Protein AF-A0A2V8GXS3-F1 (afdb_monomer)

Sequence (106 aa):
MNDPSTSSGSPRAESSGDRLVTAGRVDDDAQYEAGLRPRSDNLEVSIQAARDRKEALDHVLIYGPPGLGKTTLAYVIGNELGVPVRATAGPVIEKAGDLVALLTNL

Radius of gyration: 29.28 Å; Cα contacts (8 Å, |Δi|>4): 24; chains: 1; bounding box: 33×68×85 Å

Structure (mmCIF, N/CA/C/O backbone):
data_AF-A0A2V8GXS3-F1
#
_entry.id   AF-A0A2V8GXS3-F1
#
loop_
_atom_site.group_PDB
_atom_site.id
_atom_site.type_symbol
_atom_site.label_atom_id
_atom_site.label_alt_id
_atom_site.label_comp_id
_atom_site.label_asym_id
_atom_site.label_entity_id
_atom_site.label_seq_id
_atom_site.pdbx_PDB_ins_code
_atom_site.Cartn_x
_atom_site.Cartn_y
_atom_site.Cartn_z
_atom_site.occupancy
_atom_site.B_iso_or_equiv
_atom_site.auth_seq_id
_atom_site.auth_comp_id
_atom_site.auth_asym_id
_atom_site.auth_atom_id
_atom_site.pdbx_PDB_model_num
ATOM 1 N N . MET A 1 1 ? 7.383 -56.935 -73.201 1.00 47.50 1 MET A N 1
ATOM 2 C CA . MET A 1 1 ? 8.654 -56.233 -72.947 1.00 47.50 1 MET A CA 1
ATOM 3 C C . MET A 1 1 ? 8.492 -55.395 -71.693 1.00 47.50 1 MET A C 1
ATOM 5 O O . MET A 1 1 ? 7.631 -54.531 -71.660 1.00 47.50 1 MET A O 1
ATOM 9 N N . ASN A 1 2 ? 9.271 -55.770 -70.686 1.00 36.69 2 ASN A N 1
ATOM 10 C CA . ASN A 1 2 ? 9.613 -55.103 -69.435 1.00 36.69 2 ASN A CA 1
ATOM 11 C C . ASN A 1 2 ? 9.586 -53.563 -69.404 1.00 36.69 2 ASN A C 1
ATOM 13 O O . ASN A 1 2 ? 10.205 -52.925 -70.248 1.00 36.69 2 ASN A O 1
ATOM 17 N N . ASP A 1 3 ? 8.943 -53.068 -68.341 1.00 39.97 3 ASP A N 1
ATOM 18 C CA . ASP A 1 3 ? 9.500 -52.263 -67.237 1.00 39.97 3 ASP A CA 1
ATOM 19 C C . ASP A 1 3 ? 10.041 -50.825 -67.435 1.00 39.97 3 ASP A C 1
ATOM 21 O O . ASP A 1 3 ? 10.425 -50.414 -68.528 1.00 39.97 3 ASP A O 1
ATOM 25 N N . PRO A 1 4 ? 10.013 -50.037 -66.334 1.00 55.16 4 PRO A N 1
ATOM 26 C CA . PRO A 1 4 ? 9.819 -48.598 -66.288 1.00 55.16 4 PRO A CA 1
ATOM 27 C C . PRO A 1 4 ? 11.111 -47.846 -65.948 1.00 55.16 4 PRO A C 1
ATOM 29 O O . PRO A 1 4 ? 12.017 -48.379 -65.313 1.00 55.16 4 PRO A O 1
ATOM 32 N N . SER A 1 5 ? 11.157 -46.551 -66.256 1.00 41.84 5 SER A N 1
ATOM 33 C CA . SER A 1 5 ? 12.097 -45.639 -65.597 1.00 41.84 5 SER A CA 1
ATOM 34 C C . SER A 1 5 ? 11.650 -44.190 -65.742 1.00 41.84 5 SER A C 1
ATOM 36 O O . SER A 1 5 ? 11.985 -43.487 -66.695 1.00 41.84 5 SER A O 1
ATOM 38 N N . THR A 1 6 ? 10.911 -43.745 -64.733 1.00 52.28 6 THR A N 1
ATOM 39 C CA . THR A 1 6 ? 10.957 -42.374 -64.236 1.00 52.28 6 THR A CA 1
ATOM 40 C C . THR A 1 6 ? 12.409 -42.013 -63.903 1.00 52.28 6 THR A C 1
ATOM 42 O O . THR A 1 6 ? 12.968 -42.543 -62.951 1.00 52.28 6 THR 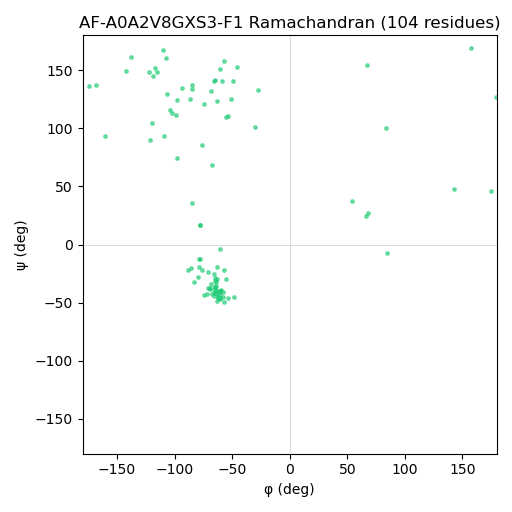A O 1
ATOM 45 N N . SER A 1 7 ? 13.015 -41.115 -64.677 1.00 42.28 7 SER A N 1
ATOM 46 C CA . SER A 1 7 ? 14.191 -40.295 -64.328 1.00 42.28 7 SER A CA 1
ATOM 47 C C . SER A 1 7 ? 14.403 -39.331 -65.503 1.00 42.28 7 SER A C 1
ATOM 49 O O . SER A 1 7 ? 14.293 -39.758 -66.642 1.00 42.28 7 SER A O 1
ATOM 51 N N . SER A 1 8 ? 14.682 -38.044 -65.366 1.00 42.12 8 SER A N 1
ATOM 52 C CA . SER A 1 8 ? 15.485 -37.379 -64.349 1.00 42.12 8 SER A CA 1
ATOM 53 C C . SER A 1 8 ? 15.269 -35.872 -64.467 1.00 42.12 8 SER A C 1
ATOM 55 O O . SER A 1 8 ? 15.306 -35.333 -65.573 1.00 42.12 8 SER A O 1
ATOM 57 N N . GLY A 1 9 ? 15.123 -35.188 -63.338 1.00 39.03 9 GLY A N 1
ATOM 58 C CA . GLY A 1 9 ? 15.093 -33.732 -63.326 1.00 39.03 9 GLY A CA 1
ATOM 59 C C . GLY A 1 9 ? 14.793 -33.134 -61.962 1.00 39.03 9 GLY A C 1
ATOM 60 O O . GLY A 1 9 ? 13.961 -32.244 -61.863 1.00 39.03 9 GLY A O 1
ATOM 61 N N . SER A 1 10 ? 15.444 -33.616 -60.901 1.00 46.69 10 SER A N 1
ATOM 62 C CA . SER A 1 10 ? 15.613 -32.800 -59.694 1.00 46.69 10 SER A CA 1
ATOM 63 C C . SER A 1 10 ? 16.368 -31.518 -60.064 1.00 46.69 10 SER A C 1
ATOM 65 O O . SER A 1 10 ? 17.354 -31.597 -60.803 1.00 46.69 10 SER A O 1
ATOM 67 N N . PRO A 1 11 ? 15.992 -30.366 -59.495 1.00 44.72 11 PRO A N 1
ATOM 68 C CA . PRO A 1 11 ? 16.893 -29.846 -58.474 1.00 44.72 11 PRO A CA 1
ATOM 69 C C . PRO A 1 11 ? 16.185 -29.186 -57.281 1.00 44.72 11 PRO A C 1
ATOM 71 O O . PRO A 1 11 ? 15.181 -28.499 -57.417 1.00 44.72 11 PRO A O 1
ATOM 74 N N . ARG A 1 12 ? 16.875 -29.322 -56.143 1.00 45.22 12 ARG A N 1
ATOM 75 C CA . ARG A 1 12 ? 16.907 -28.435 -54.971 1.00 45.22 12 ARG A CA 1
ATOM 76 C C . ARG A 1 12 ? 15.811 -28.575 -53.916 1.00 45.22 12 ARG A C 1
ATOM 78 O O . ARG A 1 12 ? 14.741 -27.989 -53.974 1.00 45.22 12 ARG A O 1
ATOM 85 N N . ALA A 1 13 ? 16.221 -29.268 -52.855 1.00 49.91 13 ALA A N 1
ATOM 86 C CA . ALA A 1 13 ? 15.873 -28.915 -51.493 1.00 49.91 13 ALA A CA 1
ATOM 87 C C . ALA A 1 13 ? 16.179 -27.430 -51.230 1.00 49.91 13 ALA A C 1
ATOM 89 O O . ALA A 1 13 ? 17.320 -26.995 -51.393 1.00 49.91 13 ALA A O 1
ATOM 90 N N . GLU A 1 14 ? 15.173 -26.690 -50.778 1.00 45.75 14 GLU A N 1
ATOM 91 C CA . GLU A 1 14 ? 15.352 -25.443 -50.043 1.00 45.75 14 GLU A CA 1
ATOM 92 C C . GLU A 1 14 ? 14.715 -25.622 -48.663 1.00 45.75 14 GLU A C 1
ATOM 94 O O . GLU A 1 14 ? 13.498 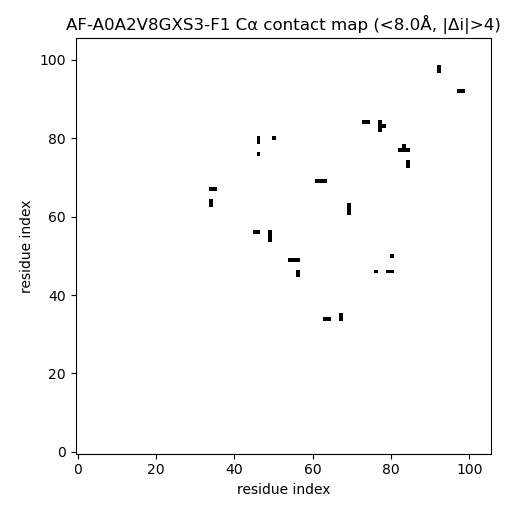-25.649 -48.495 1.00 45.75 14 GLU A O 1
ATOM 99 N N . SER A 1 15 ? 15.577 -25.803 -47.665 1.00 50.53 15 SER A N 1
ATOM 100 C CA . SER A 1 15 ? 15.262 -25.541 -46.270 1.00 50.53 15 SER A CA 1
ATOM 101 C C . SER A 1 15 ? 15.246 -24.029 -46.059 1.00 50.53 15 SER A C 1
ATOM 103 O O . SER A 1 15 ? 16.281 -23.390 -46.256 1.00 50.53 15 SER A O 1
ATOM 105 N N . SER A 1 16 ? 14.126 -23.460 -45.622 1.00 45.75 16 SER A N 1
ATOM 106 C CA . SER A 1 16 ? 14.090 -22.274 -44.752 1.00 45.75 16 SER A CA 1
ATOM 107 C C . SER A 1 16 ? 12.652 -21.877 -44.471 1.00 45.75 16 SER A C 1
ATOM 109 O O . SER A 1 16 ? 11.858 -21.673 -45.382 1.00 45.75 16 SER A O 1
ATOM 111 N N . GLY A 1 17 ? 12.338 -21.751 -43.189 1.00 43.69 17 GLY A N 1
ATOM 112 C CA . GLY A 1 17 ? 11.031 -21.315 -42.718 1.00 43.69 17 GLY A CA 1
ATOM 113 C C . GLY A 1 17 ? 10.613 -22.057 -41.464 1.00 43.69 17 GLY A C 1
ATOM 114 O O . GLY A 1 17 ? 9.515 -22.599 -41.407 1.00 43.69 17 GLY A O 1
ATOM 115 N N 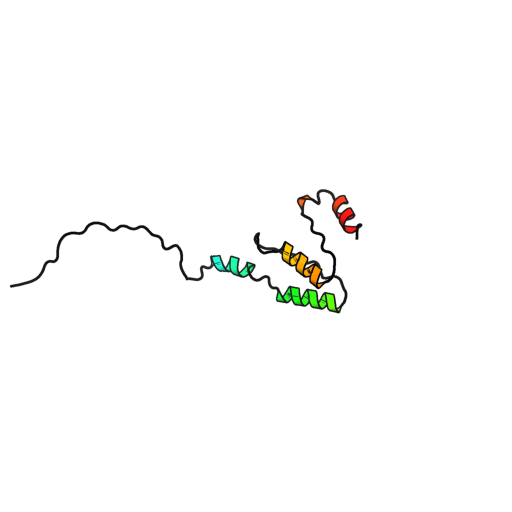. ASP A 1 18 ? 11.538 -22.120 -40.512 1.00 47.25 18 ASP A N 1
ATOM 116 C CA . ASP A 1 18 ? 11.331 -22.410 -39.101 1.00 47.25 18 ASP A CA 1
ATOM 117 C C . ASP A 1 18 ? 9.948 -21.927 -38.627 1.00 47.25 18 ASP A C 1
ATOM 119 O O . ASP A 1 18 ? 9.706 -20.733 -38.432 1.00 47.25 18 ASP A O 1
ATOM 123 N N . ARG A 1 19 ? 8.986 -22.850 -38.514 1.00 48.66 19 ARG A N 1
ATOM 124 C CA . ARG A 1 19 ? 7.713 -22.555 -37.856 1.00 48.66 19 ARG A CA 1
ATOM 125 C C . ARG A 1 19 ? 7.983 -22.550 -36.356 1.00 48.66 19 ARG A C 1
ATOM 127 O O . ARG A 1 19 ? 7.761 -23.546 -35.682 1.00 48.66 19 ARG A O 1
ATOM 134 N N . LEU A 1 20 ? 8.411 -21.392 -35.860 1.00 56.75 20 LEU A N 1
ATOM 135 C CA . LEU A 1 20 ? 8.715 -21.090 -34.454 1.00 56.75 20 LEU A CA 1
ATOM 136 C C . LEU A 1 20 ? 7.531 -21.241 -33.480 1.00 56.75 20 LEU A C 1
ATOM 138 O O . LEU A 1 20 ? 7.702 -21.059 -32.281 1.00 56.75 20 LEU A O 1
ATOM 142 N N . VAL A 1 21 ? 6.323 -21.551 -33.956 1.00 55.28 21 VAL A N 1
ATOM 143 C CA . VAL A 1 21 ? 5.135 -21.655 -33.102 1.00 55.28 21 VAL A CA 1
ATOM 144 C C . VAL A 1 21 ? 4.733 -23.118 -32.984 1.00 55.28 21 VAL A C 1
ATOM 146 O O . VAL A 1 21 ? 3.997 -23.654 -33.815 1.00 55.28 21 VAL A O 1
ATOM 149 N N . THR A 1 22 ? 5.232 -23.765 -31.935 1.00 59.53 22 THR A N 1
ATOM 150 C CA . THR A 1 22 ? 4.763 -25.085 -31.506 1.00 59.53 22 THR A CA 1
ATOM 151 C C . THR A 1 22 ? 3.569 -24.878 -30.575 1.00 59.53 22 THR A C 1
ATOM 153 O O . THR A 1 22 ? 3.680 -24.172 -29.584 1.00 59.53 22 THR A O 1
ATOM 156 N N . ALA A 1 23 ? 2.418 -25.489 -30.865 1.00 58.75 23 ALA A N 1
ATOM 157 C CA . ALA A 1 23 ? 1.226 -25.454 -29.999 1.00 58.75 23 ALA A CA 1
ATOM 158 C C . ALA A 1 23 ? 1.320 -26.418 -28.791 1.00 58.75 23 ALA A C 1
ATOM 160 O O . ALA A 1 23 ? 0.307 -26.801 -28.206 1.00 58.75 23 ALA A O 1
ATOM 161 N N . GLY A 1 24 ? 2.528 -26.879 -28.466 1.00 63.91 24 GLY A N 1
ATOM 162 C CA . GLY A 1 24 ? 2.804 -27.759 -27.338 1.00 63.91 24 GLY A CA 1
ATOM 163 C C . GLY A 1 24 ? 3.192 -26.916 -26.135 1.00 63.91 24 GLY A C 1
ATOM 164 O O . GLY A 1 24 ? 3.984 -25.995 -26.287 1.00 63.91 24 GLY A O 1
ATOM 165 N N . ARG A 1 25 ? 2.634 -27.231 -24.961 1.00 51.28 25 ARG A N 1
ATOM 166 C CA . ARG A 1 25 ? 3.021 -26.602 -23.691 1.00 51.28 25 ARG A CA 1
ATOM 167 C C . ARG A 1 25 ? 4.529 -26.784 -23.518 1.00 51.28 25 ARG A C 1
ATOM 169 O O . ARG A 1 25 ? 4.976 -27.917 -23.349 1.00 51.28 25 ARG A O 1
ATOM 176 N N . VAL A 1 26 ? 5.293 -25.702 -23.624 1.00 61.72 26 VAL A N 1
ATOM 177 C CA . VAL A 1 26 ? 6.726 -25.716 -23.330 1.00 61.72 26 VAL A CA 1
ATOM 178 C C . VAL A 1 26 ? 6.848 -25.515 -21.824 1.00 61.72 26 VAL A C 1
ATOM 180 O O . VAL A 1 26 ? 6.174 -24.653 -21.269 1.00 61.72 26 VAL A O 1
ATOM 183 N N . ASP A 1 27 ? 7.670 -26.309 -21.137 1.00 57.59 27 ASP A N 1
ATOM 184 C CA . ASP A 1 27 ? 7.846 -26.189 -19.680 1.00 57.59 27 ASP A CA 1
ATOM 185 C C . ASP A 1 27 ? 8.307 -24.775 -19.251 1.00 57.59 27 ASP A C 1
ATOM 187 O O . ASP A 1 27 ? 8.040 -24.348 -18.127 1.00 57.59 27 ASP A O 1
ATOM 191 N N . ASP A 1 28 ? 8.907 -24.006 -20.168 1.00 57.62 28 ASP A N 1
ATOM 192 C CA . ASP A 1 28 ? 9.260 -22.592 -19.984 1.00 57.62 28 ASP A CA 1
ATOM 193 C C . ASP A 1 28 ? 8.032 -21.674 -19.810 1.00 57.62 28 ASP A C 1
ATOM 195 O O . ASP A 1 28 ? 8.104 -20.680 -19.082 1.00 57.62 28 ASP A O 1
ATOM 199 N N . ASP A 1 29 ? 6.874 -22.024 -20.383 1.00 57.31 29 ASP A N 1
ATOM 200 C CA . ASP A 1 29 ? 5.624 -21.265 -20.227 1.00 57.31 29 ASP A CA 1
ATOM 201 C C . ASP A 1 29 ? 5.049 -21.396 -18.810 1.00 57.31 29 ASP A C 1
ATOM 203 O O . ASP A 1 29 ? 4.325 -20.513 -18.343 1.00 57.31 29 ASP A O 1
ATOM 207 N N . ALA A 1 30 ? 5.397 -22.465 -18.084 1.00 57.06 30 ALA A N 1
ATOM 208 C CA . ALA A 1 30 ? 4.904 -22.702 -16.729 1.00 57.06 30 ALA A CA 1
ATOM 209 C C . ALA A 1 30 ? 5.386 -21.623 -15.744 1.00 57.06 30 ALA A C 1
ATOM 211 O O . ALA A 1 30 ? 4.654 -21.257 -14.821 1.00 57.06 30 ALA A O 1
ATOM 212 N N . GLN A 1 31 ? 6.586 -21.067 -15.954 1.00 56.47 31 GLN A N 1
ATOM 213 C CA . GLN A 1 31 ? 7.094 -19.950 -15.147 1.00 56.47 31 GLN A CA 1
ATOM 214 C C . GLN A 1 31 ? 6.298 -18.660 -15.392 1.00 56.47 31 GLN A C 1
ATOM 216 O O . GLN A 1 31 ? 6.071 -17.889 -14.456 1.00 56.47 31 GLN A O 1
ATOM 221 N N . TYR A 1 32 ? 5.825 -18.447 -16.623 1.00 56.31 32 TYR A N 1
ATOM 222 C CA . TYR A 1 32 ? 4.954 -17.324 -16.963 1.00 56.31 32 TYR A CA 1
ATOM 223 C C . TYR A 1 32 ? 3.528 -17.547 -16.434 1.00 56.31 32 TYR A C 1
ATOM 225 O O . TYR A 1 32 ? 2.968 -16.638 -15.820 1.00 56.31 32 TYR A O 1
ATOM 233 N N . GLU A 1 33 ? 2.963 -18.755 -16.567 1.00 56.50 33 GLU A N 1
ATOM 234 C CA . GLU A 1 33 ? 1.640 -19.115 -16.022 1.00 56.50 33 GLU A CA 1
ATOM 235 C C . GLU A 1 33 ? 1.583 -18.998 -14.490 1.00 56.50 33 GLU A C 1
ATOM 237 O O . GLU A 1 33 ? 0.608 -18.464 -13.952 1.00 56.50 33 GLU A O 1
ATOM 242 N N . ALA A 1 34 ? 2.640 -19.410 -13.783 1.00 56.91 34 ALA A N 1
ATOM 243 C CA . ALA A 1 34 ? 2.737 -19.290 -12.326 1.00 56.91 34 ALA A CA 1
ATOM 244 C C . ALA A 1 34 ? 2.794 -17.828 -11.836 1.00 56.91 34 ALA A C 1
ATOM 246 O O . ALA A 1 34 ? 2.398 -17.543 -10.707 1.00 56.91 34 ALA A O 1
ATOM 247 N N . GLY A 1 35 ? 3.260 -16.894 -12.676 1.00 54.50 35 GLY A N 1
ATOM 248 C CA . GLY A 1 35 ? 3.229 -15.452 -12.403 1.00 54.50 35 GLY A CA 1
ATOM 249 C C . GLY A 1 35 ? 1.938 -14.751 -12.847 1.00 54.50 35 GLY A C 1
ATOM 250 O O . GLY A 1 35 ? 1.622 -13.676 -12.337 1.00 54.50 35 GLY A O 1
ATOM 251 N N . LEU A 1 36 ? 1.191 -15.341 -13.787 1.00 49.97 36 LEU A N 1
ATOM 252 C CA . LEU A 1 36 ? -0.020 -14.761 -14.389 1.00 49.97 36 LEU A CA 1
ATOM 253 C C . LEU A 1 36 ? -1.250 -14.839 -13.479 1.00 49.97 36 LEU A C 1
ATOM 255 O O . LEU A 1 36 ? -2.187 -14.058 -13.646 1.00 49.97 36 LEU A O 1
ATOM 259 N N . ARG A 1 37 ? -1.257 -15.758 -12.512 1.00 53.03 37 ARG A N 1
ATOM 260 C CA . ARG A 1 37 ? -2.295 -15.832 -11.482 1.00 53.03 37 ARG A CA 1
ATOM 261 C C . ARG A 1 37 ? -1.629 -15.690 -10.120 1.00 53.03 37 ARG A C 1
ATOM 263 O O . ARG A 1 37 ? -1.226 -16.706 -9.550 1.00 53.03 37 ARG A O 1
ATOM 270 N N . PRO A 1 38 ? -1.482 -14.461 -9.580 1.00 53.56 38 PRO A N 1
ATOM 271 C CA . PRO A 1 38 ? -1.215 -14.332 -8.156 1.00 53.56 38 PRO A CA 1
ATOM 272 C C . PRO A 1 38 ? -2.246 -15.194 -7.431 1.00 53.56 38 PRO A C 1
ATOM 274 O O . PRO A 1 38 ? -3.394 -15.275 -7.861 1.00 53.56 38 PRO A O 1
ATOM 277 N N . ARG A 1 39 ? -1.822 -15.886 -6.377 1.00 58.41 39 ARG A N 1
ATOM 278 C CA . ARG A 1 39 ? -2.676 -16.714 -5.519 1.00 58.41 39 ARG A CA 1
ATOM 279 C C . ARG A 1 39 ? -3.639 -15.790 -4.755 1.00 58.41 39 ARG A C 1
ATOM 281 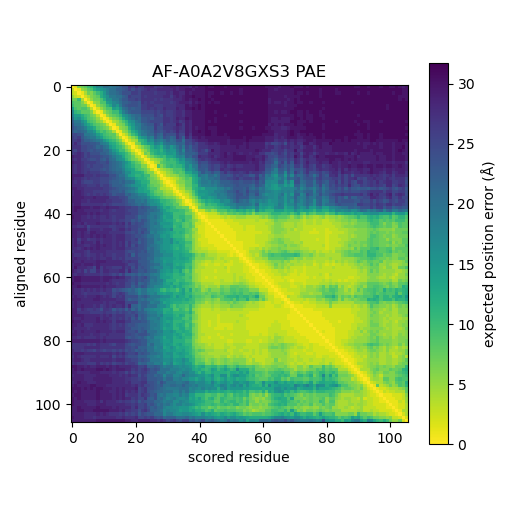O O . ARG A 1 39 ? -3.464 -15.547 -3.564 1.00 58.41 39 ARG A O 1
ATOM 288 N N . SER A 1 40 ? -4.567 -15.187 -5.493 1.00 61.47 40 SER A N 1
ATOM 289 C CA . SER A 1 40 ? -5.459 -14.098 -5.099 1.00 61.47 40 SER A CA 1
ATOM 290 C C . SER A 1 40 ? -6.393 -14.526 -3.982 1.00 61.47 40 SER A C 1
ATOM 292 O O . SER A 1 40 ? -6.676 -13.717 -3.110 1.00 61.47 40 SER A O 1
ATOM 294 N N . ASP A 1 41 ? -6.741 -15.809 -3.925 1.00 68.50 41 ASP A N 1
ATOM 295 C CA . ASP A 1 41 ? -7.656 -16.371 -2.933 1.00 68.50 41 ASP A CA 1
ATOM 296 C C . ASP A 1 41 ? -7.165 -16.124 -1.498 1.00 68.50 41 ASP A C 1
ATOM 298 O O . ASP A 1 41 ? -7.931 -15.740 -0.620 1.00 68.50 41 ASP A O 1
ATOM 302 N N . ASN A 1 42 ? -5.858 -16.262 -1.251 1.00 78.88 42 ASN A N 1
ATOM 303 C CA . ASN A 1 42 ? -5.298 -16.015 0.079 1.00 78.88 42 ASN A CA 1
ATOM 304 C C . ASN A 1 42 ? -5.338 -14.524 0.444 1.00 78.88 42 ASN A C 1
ATOM 306 O O . ASN A 1 42 ? -5.551 -14.170 1.605 1.00 78.88 42 ASN A O 1
ATOM 310 N N . LEU A 1 43 ? -5.098 -13.654 -0.540 1.00 84.00 43 LEU A N 1
ATOM 311 C CA . LEU A 1 43 ? -5.078 -12.208 -0.342 1.00 84.00 43 LEU A CA 1
ATOM 312 C C . LEU A 1 43 ? -6.497 -11.678 -0.113 1.00 84.00 43 LEU A C 1
ATOM 314 O O . LEU A 1 43 ? -6.704 -10.900 0.809 1.00 84.00 43 LEU A O 1
ATOM 318 N N . GLU A 1 44 ? -7.467 -12.160 -0.886 1.00 85.94 44 GLU A N 1
ATOM 319 C CA . GLU A 1 44 ? -8.885 -11.820 -0.759 1.00 85.94 44 GLU A CA 1
ATOM 320 C C . GLU A 1 44 ? -9.428 -12.220 0.619 1.00 85.94 44 GLU A C 1
ATOM 322 O O . GLU A 1 44 ? -10.008 -11.392 1.323 1.00 85.94 44 GLU A O 1
ATOM 327 N N . VAL A 1 45 ? -9.137 -13.446 1.074 1.00 87.75 45 VAL A N 1
ATOM 328 C CA . VAL A 1 45 ? -9.498 -13.900 2.428 1.00 87.75 45 VAL A CA 1
ATOM 329 C C . VAL A 1 45 ? -8.846 -13.024 3.503 1.00 87.75 45 VAL A C 1
ATOM 331 O O . VAL A 1 45 ? -9.494 -12.683 4.493 1.00 87.75 45 VAL A O 1
ATOM 334 N N . SER A 1 46 ? -7.587 -12.621 3.312 1.00 88.31 46 SER A N 1
ATOM 335 C CA . SER A 1 46 ? -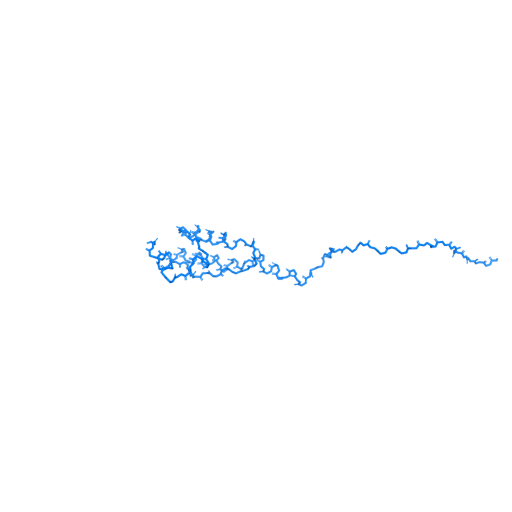6.871 -11.771 4.274 1.00 88.31 46 SER A CA 1
ATOM 336 C C . SER A 1 46 ? -7.460 -10.360 4.348 1.00 88.31 46 SER A C 1
ATOM 338 O O . SER A 1 46 ? -7.660 -9.838 5.446 1.00 88.31 46 SER A O 1
ATOM 340 N N . ILE A 1 47 ? -7.790 -9.761 3.199 1.00 88.50 47 ILE A N 1
ATOM 341 C CA . ILE A 1 47 ? -8.429 -8.441 3.119 1.00 88.50 47 ILE A CA 1
ATOM 342 C C . ILE A 1 47 ? -9.803 -8.487 3.769 1.00 88.50 47 ILE A C 1
ATOM 344 O O . ILE A 1 47 ? -10.097 -7.655 4.627 1.00 88.50 47 ILE A O 1
ATOM 348 N N . GLN A 1 48 ? -10.624 -9.478 3.423 1.00 89.25 48 GLN A N 1
ATOM 349 C CA . GLN A 1 48 ? -11.962 -9.607 3.983 1.00 89.25 48 GLN A CA 1
ATOM 350 C C . GLN A 1 48 ? -11.913 -9.775 5.508 1.00 89.25 48 GLN A C 1
ATOM 352 O O . GLN A 1 48 ? -12.619 -9.071 6.229 1.00 89.25 48 GLN A O 1
ATOM 357 N N . ALA A 1 49 ? -11.001 -10.608 6.015 1.00 89.81 49 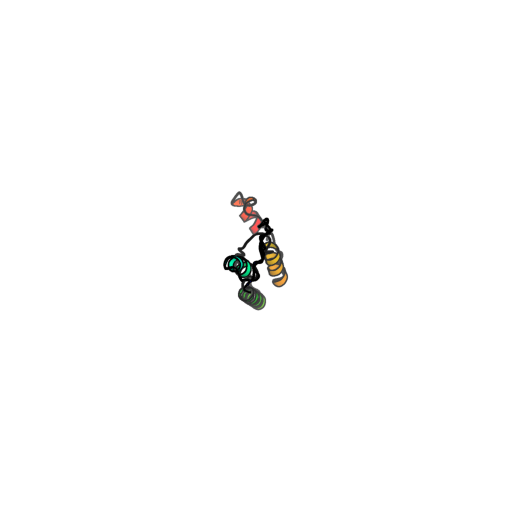ALA A N 1
ATOM 358 C CA . ALA A 1 49 ? -10.827 -10.803 7.449 1.00 89.81 49 ALA A CA 1
ATOM 359 C C . ALA A 1 49 ? -10.359 -9.526 8.178 1.00 89.81 49 ALA A C 1
ATOM 361 O O . ALA A 1 49 ? -10.851 -9.234 9.269 1.00 89.81 49 ALA A O 1
ATOM 362 N N . ALA A 1 50 ? -9.443 -8.748 7.589 1.00 89.94 50 ALA A N 1
ATOM 363 C CA . ALA A 1 50 ? -9.007 -7.465 8.150 1.00 89.94 50 ALA A CA 1
ATOM 364 C C . ALA A 1 50 ? -10.146 -6.428 8.164 1.00 89.94 50 ALA A C 1
ATOM 366 O O . ALA A 1 50 ? -10.344 -5.736 9.166 1.00 89.94 50 ALA A O 1
ATOM 367 N N . ARG A 1 51 ? -10.953 -6.375 7.093 1.00 88.56 51 ARG A N 1
ATOM 368 C CA . ARG A 1 51 ? -12.141 -5.506 7.003 1.00 88.56 51 ARG A CA 1
ATOM 369 C C . ARG A 1 51 ? -13.186 -5.857 8.056 1.00 88.56 51 ARG A C 1
ATOM 371 O O . ARG A 1 51 ? -13.687 -4.954 8.725 1.00 88.56 51 ARG A O 1
ATOM 378 N N . ASP A 1 52 ? -13.479 -7.143 8.232 1.00 90.81 52 ASP A N 1
ATOM 379 C CA . ASP A 1 52 ? -14.473 -7.616 9.203 1.00 90.81 52 ASP A CA 1
ATOM 380 C C . ASP A 1 52 ? -14.049 -7.311 10.645 1.00 90.81 52 ASP A C 1
ATOM 382 O O . ASP A 1 52 ? -14.880 -6.927 11.472 1.00 90.81 52 ASP A O 1
ATOM 386 N N . ARG A 1 53 ? -12.744 -7.402 10.937 1.00 92.56 53 ARG A N 1
ATOM 387 C CA . ARG A 1 53 ? -12.176 -7.020 12.240 1.00 92.56 53 ARG A CA 1
ATOM 388 C C . ARG A 1 53 ? -11.998 -5.511 12.425 1.00 92.56 53 ARG A C 1
ATOM 390 O O . ARG A 1 53 ? -11.797 -5.073 13.553 1.00 92.56 53 ARG A O 1
ATOM 397 N N . LYS A 1 54 ? -12.106 -4.711 11.356 1.00 87.00 54 LYS A N 1
ATOM 398 C CA . LYS A 1 54 ? -11.746 -3.278 11.331 1.00 87.00 54 LYS A CA 1
ATOM 399 C C . LYS A 1 54 ? -10.308 -3.023 11.798 1.00 87.00 54 LYS A C 1
ATOM 401 O O . LYS A 1 54 ? -10.030 -2.035 12.477 1.00 87.00 54 LYS A O 1
ATOM 406 N N . GLU A 1 55 ? -9.408 -3.924 11.431 1.00 89.56 55 GLU A N 1
ATOM 407 C CA . GLU A 1 55 ? -7.985 -3.862 11.759 1.00 89.56 55 GLU A CA 1
ATOM 408 C C . GLU A 1 55 ? -7.156 -3.573 10.505 1.00 89.56 55 GLU A C 1
ATOM 410 O O . GLU A 1 55 ? -7.640 -3.658 9.373 1.00 89.56 55 GLU A O 1
ATOM 415 N N . ALA A 1 56 ? -5.884 -3.230 10.704 1.00 87.56 56 ALA A N 1
ATOM 416 C CA . ALA A 1 56 ? -4.941 -3.139 9.601 1.00 87.56 56 ALA A CA 1
ATOM 417 C C . ALA A 1 56 ? -4.723 -4.525 8.970 1.00 87.56 56 ALA A C 1
ATOM 419 O O . ALA A 1 56 ? -4.649 -5.534 9.671 1.00 87.56 56 ALA A O 1
ATOM 420 N N . LEU A 1 57 ? -4.593 -4.563 7.643 1.00 89.81 57 LEU A N 1
ATOM 421 C CA . LEU A 1 57 ? -4.104 -5.748 6.946 1.00 89.81 57 LEU A CA 1
ATOM 422 C C . LEU A 1 57 ? -2.642 -5.997 7.339 1.00 89.81 57 LEU A C 1
ATOM 424 O O . LEU A 1 57 ? -1.858 -5.049 7.435 1.00 89.81 57 LEU A O 1
ATOM 428 N N . ASP A 1 58 ? -2.273 -7.264 7.513 1.00 89.69 58 ASP A N 1
ATOM 429 C CA . ASP A 1 58 ? -0.877 -7.655 7.704 1.00 89.69 58 ASP A CA 1
ATOM 430 C C . ASP A 1 58 ? 0.004 -7.194 6.531 1.00 89.69 58 ASP A C 1
ATOM 432 O O . ASP A 1 58 ? -0.459 -6.955 5.412 1.00 89.69 58 ASP A O 1
ATOM 436 N N . HIS A 1 59 ? 1.310 -7.075 6.769 1.00 90.69 59 HIS A N 1
ATOM 437 C CA . HIS A 1 59 ? 2.245 -6.659 5.727 1.00 90.69 59 HIS A CA 1
ATOM 438 C C . HIS A 1 59 ? 2.295 -7.672 4.573 1.00 90.69 59 HIS A C 1
ATOM 440 O O . HIS A 1 59 ? 2.626 -8.842 4.763 1.00 90.69 59 HIS A O 1
ATOM 446 N N . VAL A 1 60 ? 2.027 -7.195 3.354 1.00 88.56 60 VAL A N 1
ATOM 447 C CA . VAL A 1 60 ? 2.022 -8.009 2.131 1.00 88.56 60 VAL A CA 1
ATOM 448 C C . VAL A 1 60 ? 3.252 -7.703 1.278 1.00 88.56 60 VAL A C 1
ATOM 450 O O . VAL A 1 60 ? 3.522 -6.548 0.948 1.00 88.56 60 VAL A O 1
ATOM 453 N N . LEU A 1 61 ? 3.968 -8.749 0.858 1.00 88.31 61 LEU A N 1
ATOM 454 C CA . LEU A 1 61 ? 5.031 -8.667 -0.145 1.00 88.31 61 LEU A CA 1
ATO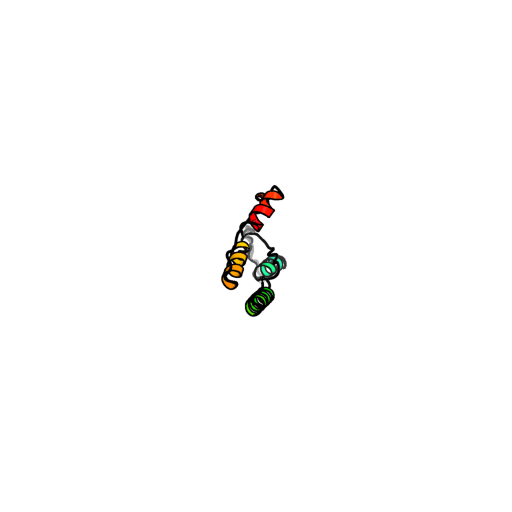M 455 C C . LEU A 1 61 ? 4.516 -9.176 -1.496 1.00 88.31 61 LEU A C 1
ATOM 457 O O . LEU A 1 61 ? 4.260 -10.366 -1.662 1.00 88.31 61 LEU A O 1
ATOM 461 N N . ILE A 1 62 ? 4.411 -8.281 -2.479 1.00 86.19 62 ILE A N 1
ATOM 462 C CA . ILE A 1 62 ? 4.043 -8.632 -3.856 1.00 86.19 62 ILE A CA 1
ATOM 463 C C . ILE A 1 62 ? 5.324 -8.720 -4.690 1.00 86.19 62 ILE A C 1
ATOM 465 O O . ILE A 1 62 ? 5.964 -7.704 -4.967 1.00 86.19 62 ILE A O 1
ATOM 469 N N . TYR A 1 63 ? 5.689 -9.926 -5.123 1.00 84.69 63 TYR A N 1
ATOM 470 C CA . TYR A 1 63 ? 6.853 -10.167 -5.977 1.00 84.69 63 TYR A CA 1
ATOM 471 C C . TYR A 1 63 ? 6.428 -10.734 -7.336 1.00 84.69 63 TYR A C 1
ATOM 473 O O . TYR A 1 63 ? 5.388 -11.372 -7.461 1.00 84.69 63 TYR A O 1
ATOM 481 N N . GLY A 1 64 ? 7.227 -10.481 -8.373 1.00 82.44 64 GLY A N 1
ATOM 482 C CA . GLY A 1 64 ? 6.995 -11.032 -9.709 1.00 82.44 64 GLY A CA 1
ATOM 483 C C . GLY A 1 64 ? 7.661 -10.218 -10.823 1.00 82.44 64 GLY A C 1
ATOM 484 O O . GLY A 1 64 ? 8.103 -9.089 -10.567 1.00 82.44 64 GLY A O 1
ATOM 485 N N . PRO A 1 65 ? 7.705 -10.750 -12.057 1.00 81.62 65 PRO A N 1
ATOM 486 C CA . PRO A 1 65 ? 8.179 -10.054 -13.256 1.00 81.62 65 PRO A CA 1
ATOM 487 C C . PRO A 1 65 ? 7.632 -8.619 -13.425 1.00 81.62 65 PRO A C 1
ATOM 489 O O . PRO A 1 65 ? 6.550 -8.289 -12.913 1.00 81.62 65 PRO A O 1
ATOM 492 N N . PRO A 1 66 ? 8.359 -7.712 -14.106 1.00 85.81 66 PRO A N 1
ATOM 493 C CA . PRO A 1 66 ? 7.857 -6.369 -14.406 1.00 85.81 66 PRO A CA 1
ATOM 494 C C . PRO A 1 66 ? 6.586 -6.440 -15.270 1.00 85.81 66 PRO A C 1
ATOM 496 O O . PRO A 1 66 ? 6.390 -7.385 -16.021 1.00 85.81 66 PRO A O 1
ATOM 499 N N . GLY A 1 67 ? 5.699 -5.449 -15.146 1.00 80.62 67 GLY A N 1
ATOM 500 C CA . GLY A 1 67 ? 4.469 -5.382 -15.951 1.00 80.62 67 GLY A CA 1
ATOM 501 C C . GLY A 1 67 ? 3.266 -6.175 -15.419 1.00 80.62 67 GLY A C 1
ATOM 502 O O . GLY A 1 67 ? 2.161 -5.960 -15.895 1.00 80.62 67 GLY A O 1
ATOM 503 N N . LEU A 1 68 ? 3.420 -6.992 -14.372 1.00 81.75 68 LEU A N 1
ATOM 504 C CA . LEU A 1 68 ? 2.317 -7.759 -13.757 1.00 81.75 68 LEU A CA 1
ATOM 505 C C .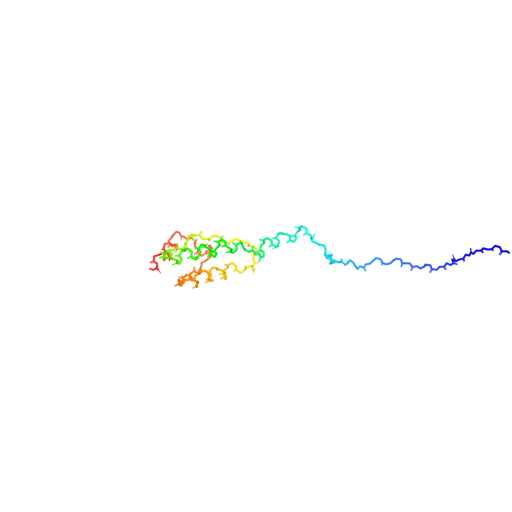 LEU A 1 68 ? 1.386 -6.942 -12.836 1.00 81.75 68 LEU A C 1
ATOM 507 O O . LEU A 1 68 ? 0.692 -7.498 -11.994 1.00 81.75 68 LEU A O 1
ATOM 511 N N . GLY A 1 69 ? 1.408 -5.611 -12.925 1.00 85.38 69 GLY A N 1
ATOM 512 C CA . GLY A 1 69 ? 0.474 -4.774 -12.163 1.00 85.38 69 GLY A CA 1
ATOM 513 C C . GLY A 1 69 ? 0.656 -4.797 -10.640 1.00 85.38 69 GLY A C 1
ATOM 514 O O . GLY A 1 69 ? -0.288 -4.497 -9.925 1.00 85.38 69 GLY A O 1
ATOM 515 N N . LYS A 1 70 ? 1.851 -5.104 -10.112 1.00 89.62 70 LYS A N 1
ATOM 516 C CA . LYS A 1 70 ? 2.122 -5.135 -8.654 1.00 89.62 70 LYS A CA 1
ATOM 517 C C . LYS A 1 70 ? 1.733 -3.836 -7.943 1.00 89.62 70 LYS A C 1
ATOM 519 O O . LYS A 1 70 ? 1.075 -3.857 -6.909 1.00 89.62 70 LYS A O 1
ATOM 524 N N . THR A 1 71 ? 2.116 -2.702 -8.529 1.00 89.94 71 THR A N 1
ATOM 525 C CA . THR A 1 71 ? 1.739 -1.375 -8.031 1.00 89.94 71 THR A CA 1
ATOM 526 C C . THR A 1 71 ? 0.228 -1.193 -8.084 1.00 89.94 71 THR A C 1
ATOM 528 O O . THR A 1 71 ? -0.365 -0.771 -7.100 1.00 89.94 71 THR A O 1
ATOM 531 N N . THR A 1 72 ? -0.409 -1.579 -9.192 1.00 90.62 72 THR A N 1
ATOM 532 C CA . THR A 1 72 ? -1.868 -1.536 -9.344 1.00 90.62 72 THR A CA 1
ATOM 533 C C . THR A 1 72 ? -2.569 -2.357 -8.266 1.00 90.62 72 THR A C 1
ATOM 535 O O . THR A 1 72 ? -3.502 -1.861 -7.645 1.00 90.62 72 THR A O 1
ATOM 538 N N . LEU A 1 73 ? -2.087 -3.569 -7.982 1.00 89.12 73 LEU A N 1
ATOM 539 C CA . LEU A 1 73 ? -2.646 -4.432 -6.947 1.00 89.12 73 LEU A CA 1
ATOM 540 C C . LEU A 1 73 ? -2.552 -3.782 -5.559 1.00 89.12 73 LEU A C 1
ATOM 542 O O . LEU A 1 73 ? -3.527 -3.810 -4.820 1.00 89.12 73 LEU A O 1
ATOM 546 N N . ALA A 1 74 ? -1.443 -3.115 -5.225 1.00 89.69 74 ALA A N 1
ATOM 547 C CA . ALA A 1 74 ? -1.323 -2.377 -3.963 1.00 89.69 74 ALA A CA 1
ATOM 548 C C . ALA A 1 74 ? -2.376 -1.259 -3.818 1.00 89.69 74 ALA A C 1
ATOM 550 O O . ALA A 1 74 ? -2.940 -1.072 -2.740 1.00 89.69 74 ALA A O 1
ATOM 551 N N . TYR A 1 75 ? -2.682 -0.545 -4.907 1.00 91.38 75 TYR A N 1
ATOM 552 C CA . TYR A 1 75 ? -3.751 0.459 -4.913 1.00 91.38 75 TYR A CA 1
ATOM 553 C C . TYR A 1 75 ? -5.147 -0.162 -4.790 1.00 91.38 75 TYR A C 1
ATOM 555 O O . TYR A 1 75 ? -5.986 0.389 -4.080 1.00 91.38 75 TYR A O 1
ATOM 563 N N . VAL A 1 76 ? -5.389 -1.310 -5.431 1.00 90.50 76 VAL A N 1
ATOM 564 C CA . VAL A 1 76 ? -6.651 -2.058 -5.291 1.00 90.50 76 VAL A CA 1
ATOM 565 C C . VAL A 1 76 ? -6.868 -2.477 -3.836 1.00 90.50 76 VAL A C 1
ATOM 567 O O . VAL A 1 76 ? -7.937 -2.209 -3.294 1.00 90.50 76 VAL A O 1
ATOM 570 N N . ILE A 1 77 ? -5.840 -3.022 -3.174 1.00 89.56 77 ILE A N 1
ATOM 571 C CA . ILE A 1 77 ? -5.900 -3.413 -1.755 1.00 89.56 77 ILE A CA 1
ATOM 572 C C . ILE A 1 77 ? -6.290 -2.217 -0.875 1.00 89.56 77 ILE A C 1
ATOM 574 O O . ILE A 1 77 ? -7.202 -2.314 -0.057 1.00 89.56 77 ILE A O 1
ATOM 578 N N . GLY A 1 78 ? -5.631 -1.068 -1.042 1.00 90.38 78 GLY A N 1
ATOM 579 C CA . GLY A 1 78 ? -5.960 0.119 -0.249 1.00 90.38 78 GLY A CA 1
ATOM 580 C C . GLY A 1 78 ? -7.368 0.654 -0.510 1.00 90.38 78 GLY A C 1
ATOM 581 O O . GLY A 1 78 ? -8.044 1.068 0.430 1.00 90.38 78 GLY A O 1
ATOM 582 N N . ASN A 1 79 ? -7.842 0.581 -1.758 1.00 90.62 79 ASN A N 1
ATOM 583 C CA . ASN A 1 79 ? -9.213 0.945 -2.111 1.00 90.62 79 ASN A CA 1
ATOM 584 C C . ASN A 1 79 ? -10.248 0.014 -1.455 1.00 90.62 79 ASN A C 1
ATOM 586 O O . ASN A 1 79 ? -11.250 0.497 -0.935 1.00 90.62 79 ASN A O 1
ATOM 590 N N . GLU A 1 80 ? -10.002 -1.298 -1.419 1.00 88.75 80 GLU A N 1
ATOM 591 C CA . GLU A 1 80 ? -10.882 -2.258 -0.731 1.00 88.75 80 GLU A CA 1
ATOM 592 C C . GLU A 1 80 ? -10.918 -2.041 0.788 1.00 88.75 80 GLU A C 1
ATOM 594 O O . GLU A 1 80 ? -11.974 -2.163 1.419 1.00 88.75 80 GLU A O 1
ATOM 599 N N . LEU A 1 81 ? -9.779 -1.668 1.372 1.00 89.69 81 LEU A N 1
ATOM 600 C CA . LEU A 1 81 ? -9.658 -1.318 2.788 1.00 89.69 81 LEU A CA 1
ATOM 601 C C . LEU A 1 81 ? -10.173 0.098 3.112 1.00 89.69 81 LEU A C 1
ATOM 603 O O . LEU A 1 81 ? -10.352 0.421 4.283 1.00 89.69 81 LEU A O 1
ATOM 607 N N . GLY A 1 82 ? -10.425 0.941 2.106 1.00 88.38 82 GLY A N 1
ATOM 608 C CA . GLY A 1 82 ? -10.861 2.327 2.292 1.00 88.38 82 GLY A CA 1
ATOM 609 C C . GLY A 1 82 ? -9.793 3.243 2.904 1.00 88.38 82 GLY A C 1
ATOM 610 O O . GLY A 1 82 ? -10.141 4.218 3.570 1.00 88.38 82 GLY A O 1
ATOM 611 N N . VAL A 1 83 ? -8.505 2.940 2.705 1.00 89.25 83 VAL A N 1
ATOM 612 C CA . VAL A 1 83 ? -7.371 3.696 3.266 1.00 89.25 83 VAL A CA 1
ATOM 613 C C . VAL A 1 83 ? -6.527 4.355 2.167 1.00 89.25 83 VAL A C 1
ATOM 615 O O . VAL A 1 83 ? -6.401 3.808 1.068 1.00 89.25 83 VAL A O 1
ATOM 618 N N . PRO A 1 84 ? -5.910 5.523 2.427 1.00 87.94 84 PRO A N 1
ATOM 619 C CA . PRO A 1 84 ? -5.023 6.157 1.458 1.00 87.94 84 PRO A CA 1
ATOM 620 C C . PRO A 1 84 ? -3.732 5.344 1.269 1.00 87.94 84 PRO A C 1
ATOM 622 O O . PRO A 1 84 ? -3.054 4.995 2.233 1.00 87.94 84 PRO A O 1
ATOM 625 N N . VAL A 1 85 ? -3.350 5.094 0.012 1.00 89.75 85 VAL A N 1
ATOM 626 C CA . VAL A 1 85 ? -2.098 4.402 -0.339 1.00 89.75 85 VAL A CA 1
ATOM 627 C C . VAL A 1 85 ? -1.018 5.417 -0.691 1.00 89.75 85 VAL A C 1
ATOM 629 O O . VAL A 1 85 ? -1.186 6.228 -1.604 1.00 89.75 85 VAL A O 1
ATOM 632 N N . ARG A 1 86 ? 0.127 5.340 -0.005 1.00 87.12 86 ARG A N 1
ATOM 633 C CA . ARG A 1 86 ? 1.340 6.094 -0.347 1.00 87.12 86 ARG A CA 1
ATOM 634 C C . ARG A 1 86 ? 2.354 5.172 -1.012 1.00 87.12 86 ARG A C 1
ATOM 636 O O . ARG A 1 86 ? 2.851 4.239 -0.391 1.00 87.12 86 ARG A O 1
ATOM 643 N N . ALA A 1 87 ? 2.665 5.448 -2.275 1.00 87.31 87 ALA A N 1
ATOM 644 C CA . ALA A 1 87 ? 3.730 4.759 -2.988 1.00 87.31 87 ALA A CA 1
ATOM 645 C C . ALA A 1 87 ? 5.081 5.422 -2.696 1.00 87.31 87 ALA A C 1
ATOM 647 O O . ALA A 1 87 ? 5.202 6.646 -2.709 1.00 87.31 87 ALA A O 1
ATOM 648 N N . THR A 1 88 ? 6.100 4.601 -2.469 1.00 86.75 88 THR A N 1
ATOM 649 C CA . THR A 1 88 ? 7.501 5.018 -2.380 1.00 86.75 88 THR A CA 1
ATOM 650 C C . THR A 1 88 ? 8.366 4.007 -3.127 1.00 86.75 88 THR A C 1
ATOM 652 O O . THR A 1 88 ? 7.928 2.886 -3.398 1.00 86.75 88 THR A O 1
ATOM 655 N N . ALA A 1 89 ? 9.583 4.398 -3.488 1.00 83.62 89 ALA A N 1
ATOM 656 C CA . ALA A 1 89 ? 10.554 3.522 -4.127 1.00 83.62 89 ALA A CA 1
ATOM 657 C C . ALA A 1 89 ? 11.793 3.404 -3.237 1.00 83.62 89 ALA A C 1
ATOM 659 O O . ALA A 1 89 ? 12.193 4.377 -2.607 1.00 83.62 89 ALA A O 1
ATOM 660 N N . GLY A 1 90 ? 12.421 2.225 -3.213 1.00 78.56 90 GLY A N 1
ATOM 661 C CA . GLY A 1 90 ? 13.612 1.962 -2.393 1.00 78.56 90 GLY A CA 1
ATOM 662 C C . GLY A 1 90 ? 14.711 3.032 -2.506 1.00 78.56 90 GLY A C 1
ATOM 663 O O . GLY A 1 90 ? 15.172 3.495 -1.469 1.00 78.56 90 GLY A O 1
ATOM 664 N N . PRO A 1 91 ? 15.070 3.509 -3.715 1.00 76.06 91 PRO A N 1
ATOM 665 C CA . PRO A 1 91 ? 16.079 4.559 -3.875 1.00 76.06 91 PRO A CA 1
ATOM 666 C C . PRO A 1 91 ? 15.709 5.909 -3.249 1.00 76.06 91 PRO A C 1
ATOM 668 O O . PRO A 1 91 ? 16.587 6.726 -3.033 1.00 76.06 91 PRO A O 1
ATOM 671 N N . VAL A 1 92 ? 14.426 6.166 -2.979 1.00 76.69 92 VAL A N 1
ATOM 672 C CA . VAL A 1 92 ? 13.959 7.417 -2.352 1.00 76.69 92 VAL A CA 1
ATOM 673 C C . VAL A 1 92 ? 14.204 7.400 -0.839 1.00 76.69 92 VAL A C 1
ATOM 675 O O . VAL A 1 92 ? 14.243 8.451 -0.209 1.00 76.69 92 VAL A O 1
ATOM 678 N N . ILE A 1 93 ? 14.391 6.217 -0.247 1.00 78.19 93 ILE A N 1
ATOM 679 C CA . ILE A 1 93 ? 14.676 6.040 1.178 1.00 78.19 93 ILE A CA 1
ATOM 680 C C . ILE A 1 93 ? 16.189 5.865 1.339 1.00 78.19 93 ILE A C 1
ATOM 682 O O . ILE A 1 93 ? 16.689 4.760 1.546 1.00 78.19 93 ILE A O 1
ATOM 686 N N . GLU A 1 94 ? 16.932 6.962 1.196 1.00 78.12 94 GLU A N 1
ATOM 687 C CA . GLU A 1 94 ? 18.396 6.947 1.325 1.00 78.12 94 GLU A CA 1
ATOM 688 C C . GLU A 1 94 ? 18.846 7.033 2.788 1.00 78.12 94 GLU A C 1
ATOM 690 O O . GLU A 1 94 ? 19.882 6.475 3.159 1.00 78.12 94 GLU A O 1
ATOM 695 N N . LYS A 1 95 ? 18.077 7.726 3.640 1.00 81.31 95 LYS A N 1
ATOM 696 C CA . LYS A 1 95 ? 18.407 7.925 5.057 1.00 81.31 95 LYS A CA 1
ATOM 697 C C . LYS A 1 95 ? 17.301 7.391 5.957 1.00 81.31 95 LYS A C 1
ATOM 699 O O . LYS A 1 95 ? 16.116 7.500 5.659 1.00 81.31 95 LYS A O 1
ATOM 704 N N . ALA A 1 96 ? 17.686 6.909 7.142 1.00 77.44 96 ALA A N 1
ATOM 705 C CA . ALA A 1 96 ? 16.734 6.476 8.171 1.00 77.44 96 ALA A CA 1
ATOM 706 C C . ALA A 1 96 ? 15.715 7.578 8.541 1.00 77.44 96 ALA A C 1
ATOM 708 O O . ALA A 1 96 ? 14.572 7.274 8.873 1.00 77.44 96 ALA A O 1
ATOM 709 N N . GLY A 1 97 ? 16.110 8.854 8.430 1.00 79.38 97 GLY A N 1
ATOM 710 C CA . GLY A 1 97 ? 15.227 10.001 8.654 1.00 79.38 97 GLY A CA 1
ATOM 711 C C . GLY A 1 97 ? 14.073 10.117 7.650 1.00 79.38 97 GLY A C 1
ATOM 712 O O . GLY A 1 97 ? 12.988 10.542 8.040 1.00 79.38 97 GLY A O 1
ATOM 713 N N . ASP A 1 98 ? 14.259 9.680 6.402 1.00 81.75 98 ASP A N 1
ATOM 714 C CA . ASP A 1 98 ? 13.230 9.776 5.357 1.00 81.75 98 ASP A CA 1
ATOM 715 C C . ASP A 1 98 ? 12.085 8.790 5.624 1.00 81.75 98 ASP A C 1
ATOM 717 O O . ASP A 1 98 ? 10.908 9.118 5.463 1.00 81.75 98 ASP A O 1
ATOM 721 N N . LEU A 1 99 ? 12.420 7.597 6.127 1.00 81.62 99 LEU A N 1
ATOM 722 C CA . LEU A 1 99 ? 11.429 6.609 6.550 1.00 81.62 99 LEU A CA 1
ATOM 723 C C . LEU A 1 99 ? 10.620 7.105 7.755 1.00 81.62 99 LEU A C 1
ATOM 725 O O . LEU A 1 99 ? 9.396 6.986 7.764 1.00 81.62 99 LEU A O 1
ATOM 729 N N . VAL A 1 100 ? 11.282 7.699 8.753 1.00 84.25 100 VAL A N 1
ATOM 730 C CA . VAL A 1 100 ? 10.591 8.262 9.925 1.00 84.25 100 VAL A CA 1
ATOM 731 C C . VAL A 1 100 ? 9.661 9.400 9.502 1.00 84.25 100 VAL A C 1
ATOM 733 O O . VAL A 1 100 ? 8.512 9.432 9.939 1.00 84.25 100 VAL A O 1
ATOM 736 N N . ALA A 1 101 ? 10.097 10.288 8.605 1.00 83.31 101 ALA A N 1
ATOM 737 C CA . ALA A 1 101 ? 9.259 11.369 8.087 1.00 83.31 101 ALA A CA 1
ATOM 738 C C . ALA A 1 101 ? 8.003 10.842 7.364 1.00 83.31 101 ALA A C 1
ATOM 740 O O . ALA A 1 101 ? 6.912 11.379 7.562 1.00 83.31 101 ALA A O 1
ATOM 741 N N . LEU A 1 102 ? 8.131 9.761 6.586 1.00 82.88 102 LEU A N 1
ATOM 742 C CA . LEU A 1 102 ? 6.998 9.105 5.921 1.00 82.88 102 LEU A CA 1
ATOM 743 C C . LEU A 1 102 ? 6.000 8.486 6.909 1.00 82.88 102 LEU A C 1
ATOM 745 O O . LEU A 1 102 ? 4.796 8.559 6.674 1.00 82.88 102 LEU A O 1
ATOM 749 N N . LEU A 1 103 ? 6.490 7.899 8.003 1.00 82.56 103 LEU A N 1
ATOM 750 C CA . LEU A 1 103 ? 5.656 7.262 9.028 1.00 82.56 103 LEU A CA 1
ATOM 751 C C . LEU A 1 103 ? 5.016 8.264 9.997 1.00 82.56 103 LEU A C 1
ATOM 753 O O . LEU A 1 103 ? 3.957 7.978 10.541 1.00 82.56 103 LEU A O 1
ATOM 757 N N . THR A 1 104 ? 5.646 9.419 10.228 1.00 81.50 104 THR A N 1
ATOM 758 C CA . THR A 1 104 ? 5.155 10.425 11.191 1.00 81.50 104 THR A CA 1
ATOM 759 C C . THR A 1 104 ? 4.131 11.376 10.571 1.00 81.50 104 THR A C 1
ATOM 761 O O . THR A 1 104 ? 3.355 11.996 11.287 1.00 81.50 104 THR A O 1
ATOM 764 N N . ASN A 1 105 ? 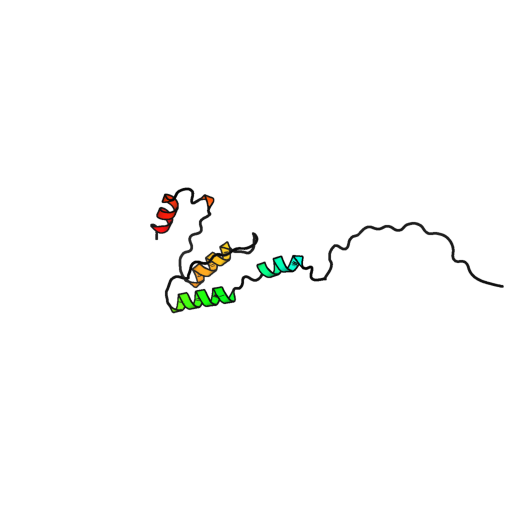4.096 11.492 9.241 1.00 69.44 105 ASN A N 1
ATOM 765 C CA . ASN A 1 105 ? 3.108 12.305 8.523 1.00 69.44 105 ASN A CA 1
ATOM 766 C C . ASN A 1 105 ? 1.788 11.534 8.261 1.00 69.44 105 ASN A C 1
ATOM 768 O O . ASN A 1 105 ? 1.195 11.640 7.174 1.00 69.44 105 ASN A O 1
ATOM 772 N N . LEU A 1 106 ? 1.398 10.690 9.227 1.00 58.25 106 LEU A N 1
ATOM 773 C CA . LEU A 1 106 ? 0.232 9.802 9.208 1.00 58.25 106 LEU A CA 1
ATOM 774 C C . LEU A 1 106 ? -0.938 10.405 9.989 1.00 58.25 106 LEU A C 1
ATOM 776 O O . LEU A 1 106 ? -0.700 10.911 11.108 1.00 58.25 106 LEU A O 1
#

Foldseek 3Di:
DDDDDDDDDDDDDDDDDPPVDDPDDDVVCVLVVCQQDDPVVVVVVQLVVCLVVVHDRDDDDDDDDPPSCSVVVQVVSCVSNVHDDDDDDPVVCPDPVVVVVVVVVD

Solvent-accessible surface area (backbone atoms only — not comparable to full-atom values): 7364 Å² total; per-residue (Å²): 135,85,88,86,75,95,78,86,79,88,83,77,90,79,91,83,76,85,76,84,76,68,96,60,91,50,79,75,52,52,64,53,56,63,62,73,52,68,76,51,68,63,52,52,54,46,49,52,53,18,58,75,68,73,49,80,66,75,93,80,86,86,82,75,72,87,89,72,45,62,70,57,50,54,50,50,52,24,58,76,69,72,46,92,75,84,89,84,55,75,85,76,54,80,47,77,64,52,53,51,53,64,64,66,77,108

Mean predicted aligned error: 16.26 Å

pLDDT: mean 72.38, std 17.5, range [36.69, 92.56]

Secondary structure (DSSP, 8-state):
-----------------------S--TTHHHHHHHHS--HHHHHHHHHHHHHHT-PPPP-----STTS-HHHHHHHHHHHHT-------GGG--SHHHHHHHHH--